Protein AF-A0A2H0V0R1-F1 (afdb_monomer_lite)

Structure (mmCIF, N/CA/C/O backbone):
data_AF-A0A2H0V0R1-F1
#
_entry.id   AF-A0A2H0V0R1-F1
#
loop_
_atom_site.group_PDB
_atom_site.id
_atom_site.type_symbol
_atom_site.label_atom_id
_atom_site.label_alt_id
_atom_site.label_comp_id
_atom_site.label_asym_id
_atom_site.label_entity_id
_atom_site.label_seq_id
_atom_site.pdbx_PDB_ins_code
_atom_site.Cartn_x
_atom_site.Cartn_y
_atom_site.Cartn_z
_atom_site.occupancy
_atom_site.B_iso_or_equiv
_atom_site.auth_seq_id
_atom_site.auth_comp_id
_atom_site.auth_asym_id
_atom_site.auth_atom_id
_atom_site.pdbx_PDB_model_num
ATOM 1 N N . MET A 1 1 ? -36.755 -11.455 33.403 1.00 55.38 1 MET A N 1
ATOM 2 C CA . MET A 1 1 ? -36.250 -11.641 32.026 1.00 55.38 1 MET A CA 1
ATOM 3 C C . MET A 1 1 ? -35.220 -10.547 31.780 1.00 55.38 1 MET A C 1
ATOM 5 O O . MET A 1 1 ? -35.594 -9.429 31.466 1.00 55.38 1 MET A O 1
ATOM 9 N N . GLN A 1 2 ? -33.951 -10.808 32.107 1.00 53.53 2 GLN A N 1
ATOM 10 C CA . GLN A 1 2 ? -32.861 -9.853 31.887 1.00 53.53 2 GLN A CA 1
ATOM 11 C C . GLN A 1 2 ? -32.359 -10.041 30.463 1.00 53.53 2 GLN A C 1
ATOM 13 O O . GLN A 1 2 ? -31.771 -11.0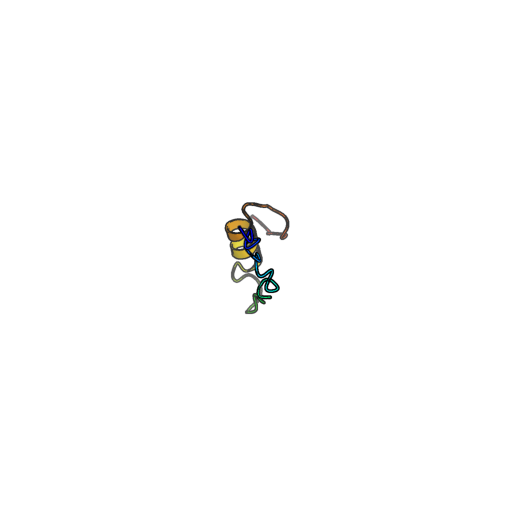69 30.139 1.00 53.53 2 GLN A O 1
ATOM 18 N N . ASN A 1 3 ? -32.648 -9.062 29.613 1.00 59.66 3 ASN A N 1
ATOM 19 C CA . ASN A 1 3 ? -32.172 -9.031 28.242 1.00 59.66 3 ASN A CA 1
ATOM 20 C C . ASN A 1 3 ? -30.679 -8.702 28.288 1.00 59.66 3 ASN A C 1
ATOM 22 O O . ASN A 1 3 ? -30.278 -7.550 28.446 1.00 59.66 3 ASN A O 1
ATOM 26 N N . SER A 1 4 ? -29.859 -9.741 28.209 1.00 61.50 4 SER A N 1
ATOM 27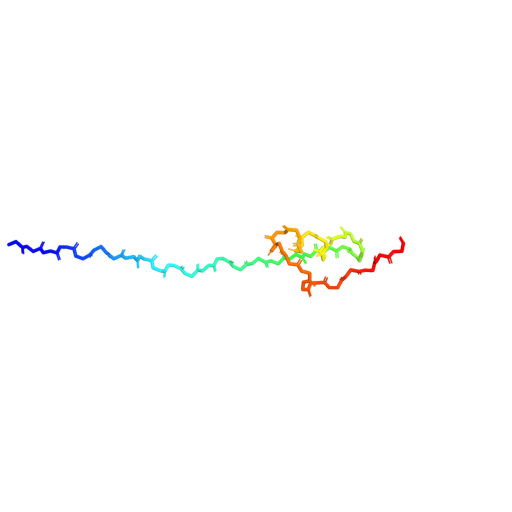 C CA . SER A 1 4 ? -28.416 -9.662 28.050 1.00 61.50 4 SER A CA 1
ATOM 28 C C . SER A 1 4 ? -28.091 -9.044 26.689 1.00 61.50 4 SER A C 1
ATOM 30 O O . SER A 1 4 ? -27.963 -9.734 25.681 1.00 61.50 4 SER A O 1
ATOM 32 N N . SER A 1 5 ? -27.977 -7.714 26.659 1.00 68.56 5 SER A N 1
ATOM 33 C CA . SER A 1 5 ? -27.457 -6.963 25.519 1.00 68.56 5 SER A CA 1
ATOM 34 C C . SER A 1 5 ? -26.090 -7.521 25.128 1.00 68.56 5 SER A C 1
ATOM 36 O O . SER A 1 5 ? -25.132 -7.440 25.898 1.00 68.56 5 SER A O 1
ATOM 38 N N . ILE A 1 6 ? -26.010 -8.110 23.937 1.00 73.62 6 ILE A N 1
ATOM 39 C CA . ILE A 1 6 ? -24.769 -8.605 23.341 1.00 73.62 6 ILE A CA 1
ATOM 40 C C . ILE A 1 6 ? -23.783 -7.432 23.284 1.00 73.62 6 ILE A C 1
ATOM 42 O O . ILE A 1 6 ? -23.976 -6.479 22.530 1.00 73.62 6 ILE A O 1
ATOM 46 N N . LYS A 1 7 ? -22.726 -7.478 24.104 1.00 71.62 7 LYS A N 1
ATOM 47 C CA . LYS A 1 7 ? -21.611 -6.533 24.002 1.00 71.62 7 LYS A CA 1
ATOM 48 C C . LYS A 1 7 ? -20.834 -6.866 22.732 1.00 71.62 7 LYS A C 1
ATOM 50 O O . LYS A 1 7 ? -20.056 -7.816 22.727 1.00 71.62 7 LYS A O 1
ATOM 55 N N . ILE A 1 8 ? -21.015 -6.080 21.671 1.00 73.50 8 ILE A N 1
ATOM 56 C CA . ILE A 1 8 ? -20.062 -6.078 20.559 1.00 73.50 8 ILE A CA 1
ATOM 57 C C . ILE A 1 8 ? -18.764 -5.487 21.107 1.00 73.50 8 ILE A C 1
ATOM 59 O O . ILE A 1 8 ? -18.663 -4.286 21.357 1.00 73.50 8 ILE A O 1
ATOM 63 N N . VAL A 1 9 ? -17.792 -6.356 21.381 1.00 74.50 9 VAL A N 1
ATOM 64 C CA . VAL A 1 9 ? -16.449 -5.948 21.789 1.00 74.50 9 VAL A CA 1
ATOM 65 C C . VAL A 1 9 ? -15.786 -5.319 20.567 1.00 74.50 9 VAL A C 1
ATOM 67 O O . VAL A 1 9 ? -15.285 -6.011 19.688 1.00 74.50 9 VAL A O 1
ATOM 70 N N . SER A 1 10 ? -15.830 -3.991 20.499 1.00 76.00 10 SER A N 1
ATOM 71 C CA . SER A 1 10 ? -15.066 -3.200 19.536 1.00 76.00 10 SER A CA 1
ATOM 72 C C . SER A 1 10 ? -13.598 -3.200 19.968 1.00 76.00 10 SER A C 1
ATOM 74 O O . SER A 1 10 ? -13.158 -2.333 20.723 1.00 76.00 10 SER A O 1
ATOM 76 N N . SER A 1 11 ? -12.845 -4.229 19.578 1.00 82.00 11 SER A N 1
ATOM 77 C CA . SER A 1 11 ? -11.383 -4.188 19.659 1.00 82.00 11 SER A CA 1
ATOM 78 C C . SER A 1 11 ? -10.842 -3.292 18.539 1.00 82.00 11 SER A C 1
ATOM 80 O O . SER A 1 11 ? -11.360 -3.369 17.421 1.00 82.00 11 SER A O 1
ATOM 82 N N . PRO A 1 12 ? -9.804 -2.473 18.785 1.00 87.25 12 PRO A N 1
ATOM 83 C CA . PRO A 1 12 ? -9.201 -1.666 17.730 1.00 87.25 12 PRO A CA 1
ATOM 84 C C . PRO A 1 12 ? -8.678 -2.561 16.599 1.00 87.25 12 PRO A C 1
ATOM 86 O O . PRO A 1 12 ? -8.143 -3.643 16.850 1.00 87.25 12 PRO A O 1
ATOM 89 N N . LEU A 1 13 ? -8.841 -2.111 15.352 1.00 89.50 13 LEU A N 1
ATOM 90 C CA . LEU A 1 13 ? -8.291 -2.807 14.190 1.00 89.50 13 LEU A CA 1
ATOM 91 C C . LEU A 1 13 ? -6.753 -2.841 14.268 1.00 89.50 13 LEU A C 1
ATOM 93 O O . LEU A 1 13 ? -6.145 -1.882 14.750 1.00 89.50 13 LEU A O 1
ATOM 97 N N . PRO A 1 14 ? -6.108 -3.916 13.785 1.00 91.31 14 PRO A N 1
ATOM 98 C CA . PRO A 1 14 ? -4.655 -3.995 13.754 1.00 91.31 14 PRO A CA 1
ATOM 99 C C . PRO A 1 14 ? -4.064 -3.001 12.745 1.00 91.31 14 PRO A C 1
ATOM 101 O O . PRO A 1 14 ? -4.555 -2.862 11.625 1.00 91.31 14 PRO A O 1
ATOM 104 N N . THR A 1 15 ? -2.958 -2.358 13.122 1.00 94.12 15 THR A N 1
ATOM 105 C CA . THR A 1 15 ? -2.172 -1.491 12.231 1.00 94.12 15 THR A CA 1
ATOM 106 C C . THR A 1 15 ? -1.055 -2.295 11.570 1.00 94.12 15 THR A C 1
ATOM 108 O O . THR A 1 15 ? -0.306 -2.994 12.252 1.00 94.12 15 THR A O 1
ATOM 111 N N . VAL A 1 16 ? -0.908 -2.176 10.246 1.00 94.06 16 VAL A N 1
ATOM 112 C CA . VAL A 1 16 ? 0.082 -2.920 9.447 1.00 94.06 16 VAL A CA 1
ATOM 113 C C . VAL A 1 16 ? 0.950 -1.954 8.636 1.00 94.06 16 VAL A C 1
ATOM 115 O O . VAL A 1 16 ? 0.447 -0.973 8.093 1.00 94.06 16 VAL A O 1
ATOM 118 N N . VAL A 1 17 ? 2.252 -2.243 8.523 1.00 95.69 17 VAL A N 1
ATOM 119 C CA . VAL A 1 17 ? 3.216 -1.466 7.722 1.00 95.69 17 VAL A CA 1
ATOM 120 C C . VAL A 1 17 ? 3.752 -2.312 6.566 1.00 95.69 17 VAL A C 1
ATOM 122 O O . VAL A 1 17 ? 4.236 -3.422 6.775 1.00 95.69 17 VAL A O 1
ATOM 125 N N . LEU A 1 18 ? 3.724 -1.763 5.348 1.00 94.69 18 LEU A N 1
ATOM 126 C CA . LEU A 1 18 ? 4.348 -2.356 4.163 1.00 94.69 18 LEU A CA 1
ATOM 127 C C . LEU A 1 18 ? 5.709 -1.690 3.910 1.00 94.69 18 LEU A C 1
ATOM 129 O O . LEU A 1 18 ? 5.769 -0.548 3.456 1.00 94.69 18 LEU A O 1
ATOM 133 N N . PHE A 1 19 ? 6.809 -2.403 4.154 1.00 95.56 19 PHE A N 1
ATOM 134 C CA . PHE A 1 19 ? 8.176 -1.905 3.949 1.00 95.56 19 PHE A CA 1
ATOM 135 C C . PHE A 1 19 ? 8.966 -2.785 2.967 1.00 95.56 19 PHE A C 1
ATOM 137 O O . PHE A 1 19 ? 8.570 -3.904 2.653 1.00 95.56 19 PHE A O 1
ATOM 144 N N . GLY A 1 20 ? 10.071 -2.262 2.430 1.00 94.81 20 GLY A N 1
ATOM 145 C CA . GLY A 1 20 ? 10.941 -2.983 1.495 1.00 94.81 20 GLY A CA 1
ATOM 146 C C . GLY A 1 20 ? 11.623 -2.066 0.480 1.00 94.81 20 GLY A C 1
ATOM 147 O O . GLY A 1 20 ? 11.431 -0.848 0.502 1.00 94.81 20 GLY A O 1
ATOM 148 N N . ARG A 1 21 ? 12.398 -2.656 -0.443 1.00 94.75 21 ARG A N 1
ATOM 149 C CA . ARG A 1 21 ? 13.133 -1.920 -1.492 1.00 94.75 21 ARG A CA 1
ATOM 150 C C . ARG A 1 21 ? 12.205 -1.031 -2.331 1.00 94.75 21 ARG A C 1
ATOM 152 O O . ARG A 1 21 ? 10.990 -1.248 -2.410 1.00 94.75 21 ARG A O 1
ATOM 159 N N . THR A 1 22 ? 12.762 -0.004 -2.964 1.00 94.06 22 THR A N 1
ATOM 160 C CA . THR A 1 22 ? 12.013 0.851 -3.896 1.00 94.06 22 THR A CA 1
ATOM 161 C C . THR A 1 22 ? 11.446 0.015 -5.050 1.00 94.06 22 THR A C 1
ATOM 163 O O . THR A 1 22 ? 12.023 -0.995 -5.440 1.00 94.06 22 THR A O 1
ATOM 166 N N . ASN A 1 23 ? 10.267 0.395 -5.550 1.00 91.69 23 ASN A N 1
ATOM 167 C CA . ASN A 1 23 ? 9.618 -0.206 -6.728 1.00 91.69 23 ASN A CA 1
ATOM 168 C C . ASN A 1 23 ? 9.260 -1.707 -6.667 1.00 91.69 23 ASN A C 1
ATOM 170 O O . ASN A 1 23 ? 8.817 -2.256 -7.665 1.00 91.69 23 ASN A O 1
ATOM 174 N N . VAL A 1 24 ? 9.329 -2.368 -5.506 1.00 93.88 24 VAL A N 1
ATOM 175 C CA . VAL A 1 24 ? 8.922 -3.789 -5.350 1.00 93.88 24 VAL A CA 1
ATOM 176 C C . VAL A 1 24 ? 7.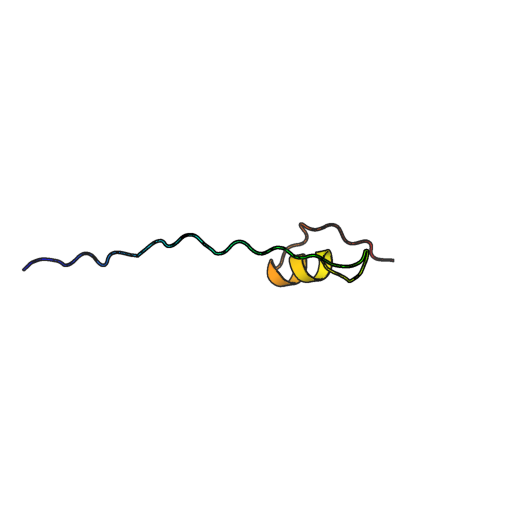404 -4.040 -5.392 1.00 93.88 24 VAL A C 1
ATOM 178 O O . VAL A 1 24 ? 6.945 -5.113 -5.023 1.00 93.88 24 VAL A O 1
ATOM 181 N N . GLY A 1 25 ? 6.599 -3.048 -5.783 1.00 93.94 25 GLY A N 1
ATOM 182 C CA . GLY A 1 25 ? 5.143 -3.204 -5.890 1.00 93.94 25 GLY A CA 1
ATOM 183 C C . GLY A 1 25 ? 4.352 -3.013 -4.590 1.00 93.94 25 GLY A C 1
ATOM 184 O O . GLY A 1 25 ? 3.200 -3.425 -4.523 1.00 93.94 25 GLY A O 1
ATOM 185 N N . LYS A 1 26 ? 4.920 -2.355 -3.567 1.00 96.25 26 LYS A N 1
ATOM 186 C CA . LYS A 1 26 ? 4.216 -2.042 -2.300 1.00 96.25 26 LYS A CA 1
ATOM 187 C C . LYS A 1 26 ? 2.895 -1.290 -2.532 1.00 96.25 26 LYS A C 1
ATOM 189 O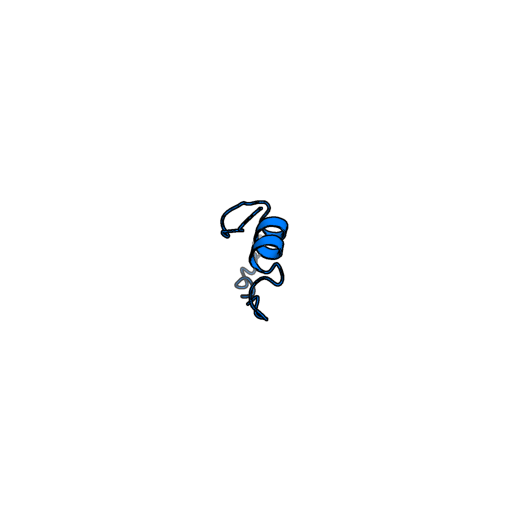 O . LYS A 1 26 ? 1.863 -1.705 -2.020 1.00 96.25 26 LYS A O 1
ATOM 194 N N . SER A 1 27 ? 2.918 -0.239 -3.355 1.00 94.31 27 SER A N 1
ATOM 195 C CA . SER A 1 27 ? 1.722 0.526 -3.741 1.00 94.31 27 SER A CA 1
ATOM 196 C C . SER A 1 27 ? 0.711 -0.322 -4.518 1.00 94.31 27 SER A C 1
ATOM 198 O O . SER A 1 27 ? -0.490 -0.204 -4.306 1.00 94.31 27 SER A O 1
ATOM 200 N N . THR A 1 28 ? 1.190 -1.226 -5.379 1.00 94.69 28 THR A N 1
ATOM 201 C CA . THR A 1 28 ? 0.339 -2.167 -6.117 1.00 94.69 28 THR A CA 1
ATOM 202 C C . THR A 1 2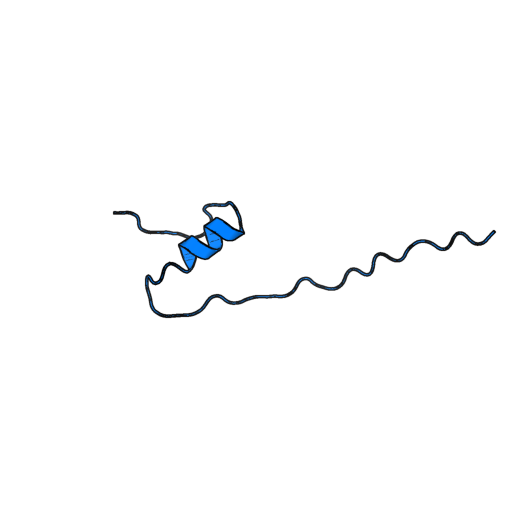8 ? -0.364 -3.142 -5.176 1.00 94.69 28 THR A C 1
ATOM 204 O O . THR A 1 28 ? -1.552 -3.395 -5.342 1.00 94.69 28 THR A O 1
ATOM 207 N N . LEU A 1 29 ? 0.352 -3.690 -4.188 1.00 93.69 29 LEU A N 1
ATOM 208 C CA . LEU A 1 29 ? -0.225 -4.581 -3.182 1.00 93.69 29 LEU A CA 1
ATOM 209 C C . LEU A 1 29 ? -1.258 -3.848 -2.322 1.00 93.69 29 LEU A C 1
ATOM 211 O O . LEU A 1 29 ? -2.338 -4.385 -2.110 1.00 93.69 29 LEU A O 1
ATOM 215 N N . PHE A 1 30 ? -0.953 -2.623 -1.885 1.00 94.56 30 PHE A N 1
ATOM 216 C CA . PHE A 1 30 ? -1.897 -1.781 -1.151 1.00 94.56 30 PHE A CA 1
ATOM 217 C C . PHE A 1 30 ? -3.195 -1.586 -1.943 1.00 94.56 30 PHE A C 1
ATOM 219 O O . PHE A 1 30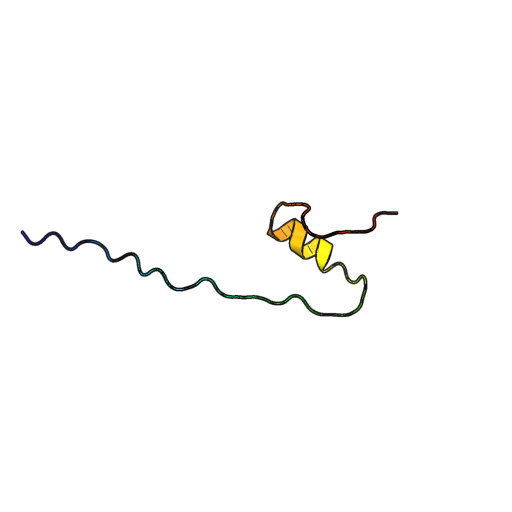 ? -4.246 -1.989 -1.464 1.00 94.56 30 PHE A O 1
ATOM 226 N N . ASN A 1 31 ? -3.100 -1.100 -3.185 1.00 94.00 31 ASN A N 1
ATOM 227 C CA . ASN A 1 31 ? -4.257 -0.866 -4.053 1.00 94.00 31 ASN A CA 1
ATOM 228 C C . ASN A 1 31 ? -5.096 -2.133 -4.293 1.00 94.00 31 ASN A C 1
ATOM 230 O O . ASN A 1 31 ? -6.321 -2.071 -4.310 1.00 94.00 31 ASN A O 1
ATOM 234 N N . LYS A 1 32 ? -4.446 -3.297 -4.440 1.00 93.12 32 LYS A N 1
ATOM 235 C CA . LYS A 1 32 ? -5.135 -4.590 -4.585 1.00 93.12 32 LYS A CA 1
ATOM 236 C C . LYS A 1 32 ? -5.868 -5.023 -3.315 1.00 93.12 32 LYS A C 1
ATOM 238 O O . LYS A 1 32 ? -6.934 -5.612 -3.418 1.00 93.12 32 LYS A O 1
ATOM 243 N N . LEU A 1 33 ? -5.294 -4.776 -2.135 1.00 93.75 33 LEU A N 1
ATOM 244 C CA . LEU A 1 33 ? -5.911 -5.134 -0.852 1.00 93.75 33 LEU A CA 1
ATOM 245 C C . LEU A 1 33 ? -7.063 -4.199 -0.484 1.00 93.75 33 LEU A C 1
ATOM 247 O O . LEU A 1 33 ? -8.013 -4.628 0.163 1.00 93.75 33 LEU A O 1
ATOM 251 N N . THR A 1 34 ? -6.963 -2.929 -0.868 1.00 92.19 34 THR A N 1
ATOM 252 C CA . THR A 1 34 ? -7.981 -1.918 -0.580 1.00 92.19 34 THR A CA 1
ATOM 253 C C . THR A 1 34 ? -9.045 -1.810 -1.667 1.00 92.19 34 THR A C 1
ATOM 255 O O . THR A 1 34 ? -9.987 -1.053 -1.474 1.00 92.19 34 THR A O 1
ATOM 258 N N . ASP A 1 35 ? -8.892 -2.522 -2.790 1.00 87.31 35 ASP A N 1
ATOM 259 C CA . ASP A 1 35 ? -9.710 -2.384 -4.007 1.00 87.31 35 ASP A CA 1
ATOM 260 C C . ASP A 1 35 ? -9.863 -0.915 -4.457 1.00 87.31 35 ASP A C 1
ATOM 262 O O . ASP A 1 35 ? -10.903 -0.456 -4.923 1.00 87.31 35 ASP A O 1
ATOM 266 N N . THR A 1 36 ? -8.799 -0.129 -4.261 1.00 87.12 36 THR A N 1
ATOM 267 C CA . THR A 1 36 ? -8.752 1.305 -4.574 1.00 87.12 36 THR A CA 1
ATOM 268 C C . THR A 1 36 ? -7.456 1.673 -5.290 1.00 87.12 36 THR A C 1
ATOM 270 O O . THR A 1 36 ? -6.529 0.877 -5.386 1.00 87.12 36 THR A O 1
ATOM 273 N N . GLN A 1 37 ? -7.367 2.904 -5.802 1.00 79.06 37 GLN A N 1
ATOM 274 C CA . GLN A 1 37 ? -6.164 3.440 -6.458 1.00 79.06 37 GLN A CA 1
ATOM 275 C C . GLN A 1 37 ? -5.520 4.584 -5.658 1.00 79.06 37 GLN A C 1
ATOM 277 O O . GLN A 1 37 ? -4.974 5.526 -6.225 1.00 79.06 37 GLN A O 1
ATOM 282 N N . HIS A 1 38 ? -5.602 4.537 -4.325 1.00 84.12 38 HIS A N 1
ATOM 283 C CA . HIS A 1 38 ? -5.097 5.620 -3.474 1.00 84.12 38 HIS A CA 1
ATOM 284 C C . HIS A 1 38 ? -3.567 5.692 -3.415 1.00 84.12 38 HIS A C 1
ATOM 286 O O . HIS A 1 38 ? -3.017 6.767 -3.176 1.00 84.12 38 HIS A O 1
ATOM 292 N N . ALA A 1 39 ? -2.862 4.580 -3.637 1.00 86.69 39 ALA A N 1
ATOM 293 C CA . ALA A 1 39 ? -1.412 4.602 -3.742 1.00 86.69 39 ALA A CA 1
ATOM 294 C C . ALA A 1 39 ? -0.983 4.882 -5.185 1.00 86.69 39 ALA A C 1
ATOM 296 O O . ALA A 1 39 ? -1.393 4.194 -6.121 1.00 86.69 39 ALA A O 1
ATOM 297 N N . LEU A 1 40 ? -0.093 5.860 -5.354 1.00 80.00 40 LEU A N 1
ATOM 298 C CA . LEU A 1 40 ? 0.503 6.168 -6.648 1.00 80.00 40 LEU A CA 1
ATOM 299 C C . LEU A 1 40 ? 1.369 4.994 -7.126 1.00 80.00 40 LEU A C 1
ATOM 301 O O . LEU A 1 40 ? 2.222 4.474 -6.395 1.00 80.00 40 LEU A O 1
ATOM 305 N N . VAL A 1 41 ? 1.154 4.601 -8.377 1.00 82.38 41 VAL A N 1
ATOM 306 C CA . VAL A 1 41 ? 1.930 3.600 -9.112 1.00 82.38 41 VAL A CA 1
ATOM 307 C C . VAL A 1 41 ? 2.330 4.213 -10.445 1.00 82.38 41 VAL A C 1
ATOM 309 O O . VAL A 1 41 ? 1.496 4.787 -11.136 1.00 82.38 41 VAL A O 1
ATOM 312 N N . SER A 1 42 ? 3.606 4.097 -10.808 1.00 77.94 42 SER A N 1
ATOM 313 C CA . SER A 1 42 ? 4.060 4.443 -12.153 1.00 77.94 42 SER A CA 1
ATOM 314 C C . SER A 1 42 ? 3.836 3.231 -13.051 1.00 77.94 42 SER A C 1
ATOM 316 O O . SER A 1 42 ? 4.457 2.189 -12.835 1.00 77.94 42 SER A O 1
ATOM 318 N N . ALA A 1 43 ? 2.919 3.349 -14.009 1.00 67.75 43 ALA A N 1
ATOM 319 C CA . ALA A 1 43 ? 2.822 2.426 -15.129 1.00 67.75 43 ALA A CA 1
ATOM 320 C C . ALA A 1 43 ? 3.583 3.042 -16.306 1.00 67.75 43 ALA A C 1
ATOM 322 O O . ALA A 1 43 ? 3.353 4.202 -16.656 1.00 67.75 43 ALA A O 1
ATOM 323 N N . ARG A 1 44 ? 4.492 2.267 -16.893 1.00 58.47 44 ARG A N 1
ATOM 324 C CA . ARG A 1 44 ? 5.012 2.515 -18.233 1.00 58.47 44 ARG A CA 1
ATOM 325 C C . ARG A 1 44 ? 4.654 1.326 -19.102 1.00 58.47 44 ARG A C 1
ATOM 327 O O . ARG A 1 44 ? 4.755 0.196 -18.574 1.00 58.47 44 ARG A O 1
#

Organism: NCBI:txid1974569

Sequence (44 aa):
MQNSSIKIVSSPLPTVVLFGRTNVGKSTLFNKLTDTQHALVSAR

Radius of gyration: 19.02 Å; chains: 1; bounding box: 49×18×50 Å

pLDDT: mean 83.92, std 12.46, range [53.53, 96.25]

Foldseek 3Di:
DDPPDPPPPPDPDDDDDDDDDPPPCSQVVVCVVVVHNPRDDDDD

Secondary structure (DSSP, 8-state):
----------PPPPP-----STTSSHHHHHHHHHTS--S-----

InterPro domains:
  IPR006073 GTP binding domain [PF01926] (15-42)
  IPR027417 P-loop containing nucleoside triphosphate hydrolase [G3DSA:3.40.50.300] (14-43)
  IPR027417 P-loop containing nucleoside triphosphate hydrolase [SSF52540] (9-42)